Protein AF-A0A821VKI2-F1 (afdb_monomer)

pLDDT: mean 82.56, std 11.03, range [49.25, 93.75]

Nearest PDB structures (foldseek):
  6lr6-assembly2_B  TM=9.361E-01  e=5.416E-05  Homo sapiens
  6lr6-assembly1_A  TM=9.073E-01  e=8.626E-05  Homo sapiens
  6lpf-assembly1_A  TM=9.101E-01  e=1.223E-04  Homo sapiens

Foldseek 3Di:
DVVVVVVVVVLVVVLVVQVPPDDPPDPDPRPDRDPDDDDDDDQWDDQLLLVLLVVQLVQCVVVVNDGDDLVVSLVVPPPDPSQDPVCNVVSSVSNVVLVVQCVVVVDSCSSDRGDPDD

Secondary structure (DSSP, 8-state):
-HHHHHHHHHHHHHHHHHHHTS-TT----PPPPP--------SS--HHHHHHHHHHHHHHHHTTT-PPPHHHHHHHHTT-TTS-GGGHHHHHHHHHHHHHHHHHH-SGGGG-SS-S--

Sequence (118 aa):
MNTAHDFRLRLKTYTTQQTSGKAKGTKSQPPLSPTHATIYVARSYPSWQTFVVSELKKLYLANNHSLPDSKQLSIHFKDRPEIEKKYQKKLMPFVIYSKDILEKSRNVTALDQHLSFD

Structure (mmCIF, N/CA/C/O backbone):
data_AF-A0A821VKI2-F1
#
_entry.id   AF-A0A821VKI2-F1
#
loop_
_atom_site.group_PDB
_atom_site.id
_atom_site.type_symbol
_atom_site.label_atom_id
_atom_site.label_alt_id
_atom_site.label_comp_id
_atom_site.label_asym_id
_atom_site.label_entity_id
_atom_site.label_seq_id
_atom_site.pdbx_PDB_ins_code
_atom_site.Cartn_x
_atom_site.Cartn_y
_atom_site.Cartn_z
_atom_site.occupancy
_atom_site.B_iso_or_equiv
_atom_site.auth_seq_id
_atom_site.auth_comp_id
_atom_site.auth_asym_id
_atom_site.auth_atom_id
_atom_site.pdbx_PDB_model_num
ATOM 1 N N . MET A 1 1 ? 2.302 -7.533 12.894 1.00 56.50 1 MET A N 1
ATOM 2 C CA . MET A 1 1 ? 1.097 -7.209 13.700 1.00 56.50 1 MET A CA 1
ATOM 3 C C . MET A 1 1 ? 0.704 -5.723 13.576 1.00 56.50 1 MET A C 1
ATOM 5 O O . MET A 1 1 ? 0.420 -5.073 14.575 1.00 56.50 1 MET A O 1
ATOM 9 N N . ASN A 1 2 ? 0.640 -5.159 12.364 1.00 80.19 2 ASN A N 1
ATOM 10 C CA . ASN A 1 2 ? 0.449 -3.705 12.203 1.00 80.19 2 ASN A CA 1
ATOM 11 C C . ASN A 1 2 ? -1.039 -3.304 12.183 1.00 80.19 2 ASN A C 1
ATOM 13 O O . ASN A 1 2 ? -1.419 -2.310 12.791 1.00 80.19 2 ASN A O 1
ATOM 17 N N . THR A 1 3 ? -1.913 -4.140 11.614 1.00 88.19 3 THR A N 1
ATOM 18 C CA . THR A 1 3 ? -3.355 -3.855 11.482 1.00 88.19 3 THR A CA 1
ATOM 19 C C . THR A 1 3 ? -4.078 -3.710 12.825 1.00 88.19 3 THR A C 1
ATOM 21 O O . THR A 1 3 ? -4.903 -2.814 12.993 1.00 88.19 3 THR A O 1
ATOM 24 N N . ALA A 1 4 ? -3.752 -4.548 13.818 1.00 92.06 4 ALA A N 1
ATOM 25 C CA . ALA A 1 4 ? -4.340 -4.450 15.157 1.00 92.06 4 ALA A CA 1
ATOM 26 C C . ALA A 1 4 ? -3.922 -3.157 15.881 1.00 92.06 4 ALA A C 1
ATOM 28 O O . ALA A 1 4 ? -4.718 -2.567 16.614 1.00 92.06 4 ALA A O 1
ATOM 29 N N . HIS A 1 5 ? -2.683 -2.704 15.666 1.00 93.69 5 HIS A N 1
ATOM 30 C CA . HIS A 1 5 ? -2.196 -1.436 16.200 1.00 93.69 5 HIS A CA 1
ATOM 31 C C . HIS A 1 5 ? -2.922 -0.248 15.551 1.00 93.69 5 HIS A C 1
ATOM 33 O O . HIS A 1 5 ? -3.469 0.590 16.268 1.00 93.69 5 HIS A O 1
ATOM 39 N N . ASP A 1 6 ? -3.030 -0.233 14.219 1.00 92.06 6 ASP A N 1
ATOM 40 C CA . ASP A 1 6 ? -3.752 0.808 13.475 1.00 92.06 6 ASP A CA 1
ATOM 41 C C . ASP A 1 6 ? -5.228 0.889 13.874 1.00 92.06 6 ASP A C 1
ATOM 43 O O . ASP A 1 6 ? -5.775 1.982 14.037 1.00 92.06 6 ASP A O 1
ATOM 47 N N . PHE A 1 7 ? -5.880 -0.259 14.079 1.00 93.44 7 PHE A N 1
ATOM 48 C CA . PHE A 1 7 ? -7.262 -0.306 14.549 1.00 93.44 7 PHE A CA 1
ATOM 49 C C . PHE A 1 7 ? -7.412 0.337 15.935 1.00 93.44 7 PHE A C 1
ATOM 51 O O . PHE A 1 7 ? -8.281 1.188 16.132 1.00 93.44 7 PHE A O 1
ATOM 58 N N . ARG A 1 8 ? -6.523 0.003 16.882 1.00 92.62 8 ARG A N 1
ATOM 59 C CA . ARG A 1 8 ? -6.507 0.616 18.223 1.00 92.62 8 ARG A CA 1
ATOM 60 C C . ARG A 1 8 ? -6.262 2.123 18.162 1.00 92.62 8 ARG A C 1
ATOM 62 O O . ARG A 1 8 ? -6.906 2.869 18.899 1.00 92.62 8 ARG A O 1
ATOM 69 N N . LEU A 1 9 ? -5.371 2.578 17.281 1.00 93.38 9 LEU A N 1
ATOM 70 C CA . LEU A 1 9 ? -5.091 4.001 17.101 1.00 93.38 9 LEU A CA 1
ATOM 71 C C . LEU A 1 9 ? -6.323 4.751 16.573 1.00 93.38 9 LEU A C 1
ATOM 73 O O . LEU A 1 9 ? -6.693 5.782 17.130 1.00 93.38 9 LEU A O 1
ATOM 77 N N . ARG A 1 10 ? -7.010 4.197 15.565 1.00 91.56 10 ARG A N 1
ATOM 78 C CA . ARG A 1 10 ? -8.253 4.769 15.018 1.00 91.56 10 ARG A CA 1
ATOM 79 C C . ARG A 1 10 ? -9.373 4.818 16.053 1.00 91.56 10 ARG A C 1
ATOM 81 O O . ARG A 1 10 ? -10.057 5.835 16.146 1.00 91.56 10 ARG A O 1
ATOM 88 N N . LEU A 1 11 ? -9.526 3.763 16.857 1.00 90.75 11 LEU A N 1
ATOM 89 C CA . LEU A 1 11 ? -10.491 3.731 17.957 1.00 90.75 11 LEU A CA 1
ATOM 90 C C . LEU A 1 11 ? -10.198 4.834 18.983 1.00 90.75 11 LEU A C 1
ATOM 92 O O . LEU A 1 11 ? -11.106 5.558 19.381 1.00 90.75 11 LEU A O 1
ATOM 96 N N . LYS A 1 12 ? -8.927 5.016 19.362 1.00 90.00 12 LYS A N 1
ATOM 97 C CA . LYS A 1 12 ? -8.512 6.093 20.271 1.00 90.00 12 LYS A CA 1
ATOM 98 C C . LYS A 1 12 ? -8.871 7.471 19.708 1.00 90.00 12 LYS A C 1
ATOM 100 O O . LYS A 1 12 ? -9.479 8.265 20.419 1.00 90.00 12 LYS A O 1
ATOM 105 N N . THR A 1 13 ? -8.540 7.743 18.442 1.00 89.38 13 THR A N 1
ATOM 106 C CA . THR A 1 13 ? -8.873 9.015 17.779 1.00 89.38 13 THR A CA 1
ATOM 107 C C . THR A 1 13 ? -10.379 9.267 17.753 1.00 89.38 13 THR A C 1
ATOM 109 O O . THR A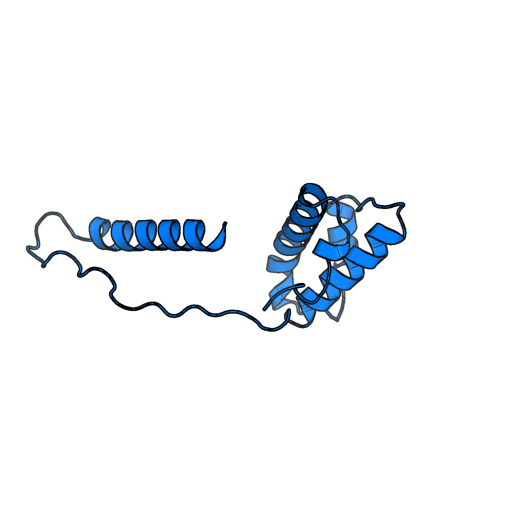 1 13 ? -10.809 10.370 18.089 1.00 89.38 13 THR A O 1
ATOM 112 N N . TYR A 1 14 ? -11.177 8.251 17.413 1.00 86.50 14 TYR A N 1
ATOM 113 C CA . TYR A 1 14 ? -12.637 8.339 17.415 1.00 86.50 14 TYR A CA 1
ATOM 114 C C . TYR A 1 14 ? -13.182 8.713 18.801 1.00 86.50 14 TYR A C 1
ATOM 116 O O . TYR A 1 14 ? -13.931 9.682 18.930 1.00 86.50 14 TYR A O 1
ATOM 124 N N . THR A 1 15 ? -12.749 8.012 19.855 1.00 85.00 15 THR A N 1
ATOM 125 C CA . THR A 1 15 ? -13.178 8.295 21.233 1.00 85.00 15 THR A CA 1
ATOM 126 C C . THR A 1 15 ? -12.784 9.706 21.671 1.00 85.00 15 THR A C 1
ATOM 128 O O . THR A 1 15 ? -13.602 10.420 22.247 1.00 85.00 15 THR A O 1
ATOM 131 N N . THR A 1 16 ? -11.563 10.159 21.359 1.00 84.31 16 THR A N 1
ATOM 132 C CA . THR A 1 16 ? -11.123 11.525 21.686 1.00 84.31 16 THR A CA 1
ATOM 133 C C . THR A 1 16 ? -11.993 12.582 20.998 1.00 84.31 16 THR A C 1
ATOM 135 O O . THR A 1 16 ? -12.445 13.512 21.666 1.00 84.31 16 THR A O 1
ATOM 138 N N . GLN A 1 17 ? -12.301 12.420 19.707 1.00 81.06 17 GLN A N 1
ATOM 139 C CA . GLN A 1 17 ? -13.168 13.345 18.964 1.00 81.06 17 GLN A CA 1
ATOM 140 C C . GLN A 1 17 ? -14.590 13.416 19.539 1.00 81.06 17 GLN A C 1
ATOM 142 O O . GLN A 1 17 ? -15.174 14.495 19.611 1.00 81.06 17 GLN A O 1
ATOM 147 N N . GLN A 1 18 ? -15.135 12.292 20.011 1.00 72.38 18 GLN A N 1
ATOM 148 C CA . GLN A 1 18 ? -16.453 12.268 20.657 1.00 72.38 18 GLN A CA 1
ATOM 149 C C . GLN A 1 18 ? -16.479 13.021 21.998 1.00 72.38 18 GLN A C 1
ATOM 151 O O . GLN A 1 18 ? -17.527 13.511 22.420 1.00 72.38 18 GLN A O 1
ATOM 156 N N . THR A 1 19 ? -15.330 13.128 22.669 1.00 67.44 19 THR A N 1
ATOM 157 C CA . THR A 1 19 ? -15.200 13.834 23.953 1.00 67.44 19 THR A CA 1
ATOM 158 C C . THR A 1 19 ? -14.838 15.318 23.825 1.00 67.44 19 THR A C 1
ATOM 160 O O . THR A 1 19 ? -15.175 16.085 24.723 1.00 67.44 19 THR A O 1
ATOM 163 N N . SER A 1 20 ? -14.202 15.753 22.729 1.00 62.34 20 SER A N 1
ATOM 164 C CA . SER A 1 20 ? -13.678 17.124 22.582 1.00 62.34 20 SER A CA 1
ATOM 165 C C . SER A 1 20 ? -14.668 18.145 22.003 1.00 62.34 20 SER A C 1
ATOM 167 O O . SER A 1 20 ? -14.428 19.344 22.113 1.00 62.34 20 SER A O 1
ATOM 169 N N . GLY A 1 21 ? -15.787 17.701 21.415 1.00 55.50 21 GLY A N 1
ATOM 170 C CA . GLY A 1 21 ? -16.817 18.572 20.824 1.00 55.50 21 GLY A CA 1
ATOM 171 C C . GLY A 1 21 ? -17.946 19.009 21.768 1.00 55.50 21 GLY A C 1
ATOM 172 O O . GLY A 1 21 ? -18.830 19.757 21.354 1.00 55.50 21 GLY A O 1
ATOM 173 N N . LYS A 1 22 ? -17.965 18.554 23.029 1.00 55.47 22 LYS A N 1
ATOM 174 C CA . LYS A 1 22 ? -19.010 18.937 23.991 1.00 55.47 22 LYS A CA 1
ATOM 175 C C . LYS A 1 22 ? -18.628 20.236 24.696 1.00 55.47 22 LYS A C 1
ATOM 177 O O . LYS A 1 22 ? -17.707 20.263 25.510 1.00 55.47 22 LYS A O 1
ATOM 182 N N . ALA A 1 23 ? -19.360 21.307 24.390 1.00 51.66 23 ALA A N 1
ATOM 183 C CA . ALA A 1 23 ? -19.277 22.569 25.113 1.00 51.66 23 ALA A CA 1
ATOM 184 C C . ALA A 1 23 ? -19.399 22.326 26.627 1.00 51.66 23 ALA A C 1
ATOM 186 O O . ALA A 1 23 ? -20.226 21.537 27.093 1.00 51.66 23 ALA A O 1
ATOM 187 N N . LYS A 1 24 ? -18.546 23.017 27.383 1.00 49.25 24 LYS A N 1
ATOM 188 C CA . LYS A 1 24 ? -18.424 22.976 28.843 1.00 49.25 24 LYS A CA 1
ATOM 189 C C . LYS A 1 24 ? -19.740 23.458 29.484 1.00 49.25 24 LYS A C 1
ATOM 191 O O . LYS A 1 24 ? -19.856 24.623 29.836 1.00 49.25 24 LYS A O 1
ATOM 196 N N . GLY A 1 25 ? -20.761 22.602 29.573 1.00 50.91 25 GLY A N 1
ATOM 197 C CA . GLY A 1 25 ? -22.046 22.980 30.179 1.00 50.91 25 GLY A CA 1
ATOM 198 C C . GLY A 1 25 ? -23.245 22.066 29.918 1.00 50.91 25 GLY A C 1
ATOM 199 O O . GLY A 1 25 ? -24.174 22.063 30.721 1.00 50.91 25 GLY A O 1
ATOM 200 N N . THR A 1 26 ? -23.258 21.247 28.864 1.00 51.38 26 THR A N 1
ATOM 201 C CA . THR A 1 26 ? -24.395 20.344 28.608 1.00 51.38 26 THR A CA 1
ATOM 202 C C . THR A 1 26 ? -24.121 18.966 29.206 1.00 51.38 26 THR A C 1
ATOM 204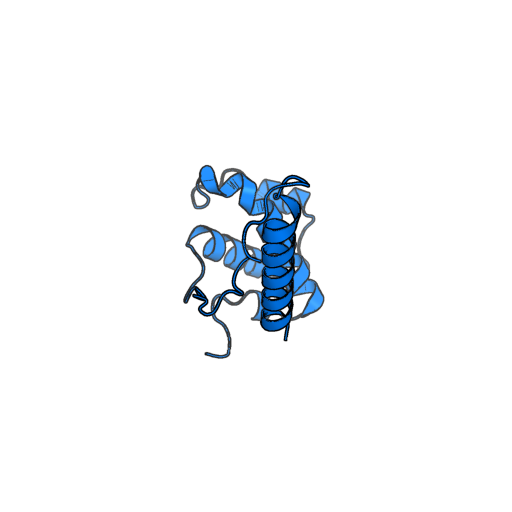 O O . THR A 1 26 ? -23.257 18.236 28.717 1.00 51.38 26 THR A O 1
ATOM 207 N N . LYS A 1 27 ? -24.875 18.590 30.253 1.00 49.25 27 LYS A N 1
ATOM 208 C CA . LYS A 1 27 ? -24.933 17.234 30.841 1.00 49.25 27 LYS A CA 1
ATOM 209 C C . LYS A 1 27 ? -25.487 16.225 29.820 1.00 49.25 27 LYS A C 1
ATOM 211 O O . LYS A 1 27 ? -26.586 15.709 29.967 1.00 49.25 27 LYS A O 1
ATOM 216 N N . SER A 1 28 ? -24.754 15.974 28.746 1.00 53.72 28 SER A N 1
ATOM 217 C CA . SER A 1 28 ? -25.069 14.925 27.782 1.00 53.72 28 SER A CA 1
ATOM 218 C C . SER A 1 28 ? -24.265 13.688 28.162 1.00 53.72 28 SER A C 1
ATOM 220 O O . SER A 1 28 ? -23.041 13.772 28.295 1.00 53.72 28 SER A O 1
ATOM 222 N N . GLN A 1 29 ? -24.964 12.566 28.352 1.00 57.38 29 GLN A N 1
ATOM 223 C CA . GLN A 1 29 ? -24.422 11.243 28.686 1.00 57.38 29 GLN A CA 1
ATOM 224 C C . GLN A 1 29 ? -23.073 10.965 27.993 1.00 57.38 29 GLN A C 1
ATOM 226 O O . GLN A 1 29 ? -22.910 11.355 26.827 1.00 57.38 29 GLN A O 1
ATOM 231 N N . PRO A 1 30 ? -22.095 10.340 28.681 1.00 58.94 30 PRO A N 1
ATOM 232 C CA . PRO A 1 30 ? -20.822 9.987 28.061 1.00 58.94 30 PRO A CA 1
ATOM 233 C C . PRO A 1 30 ? -21.092 9.205 26.765 1.00 58.94 30 PRO A C 1
ATOM 235 O O . PRO A 1 30 ? -22.012 8.385 26.743 1.00 58.94 30 PRO A O 1
ATOM 238 N N . PRO A 1 31 ? -20.368 9.495 25.668 1.00 63.94 31 PRO A N 1
ATOM 239 C CA . PRO A 1 31 ? -20.586 8.783 24.416 1.00 63.94 31 PRO A CA 1
ATOM 240 C C . PRO A 1 31 ? -20.419 7.279 24.654 1.00 63.94 31 PRO A C 1
ATOM 242 O O . PRO A 1 31 ? -19.431 6.865 25.263 1.00 63.94 31 PRO A O 1
ATOM 245 N N . LEU A 1 32 ? -21.395 6.471 24.224 1.00 69.62 32 LEU A N 1
ATOM 246 C CA . LEU A 1 32 ? -21.296 5.021 24.366 1.00 69.62 32 LEU A CA 1
ATOM 247 C C . LEU A 1 32 ? -20.118 4.509 23.535 1.00 69.62 32 LEU A C 1
ATOM 249 O O . LEU A 1 32 ? -19.943 4.892 22.376 1.00 69.62 32 LEU A O 1
ATOM 253 N N . SER A 1 33 ? -19.325 3.619 24.130 1.00 78.56 33 SER A N 1
ATOM 254 C CA . SER A 1 33 ? -18.245 2.939 23.421 1.00 78.56 33 SER A CA 1
ATOM 255 C C . SER A 1 33 ? -18.802 2.185 22.207 1.00 78.56 33 SER A C 1
ATOM 257 O O . SER A 1 33 ? -19.850 1.542 22.320 1.00 78.56 33 SER A O 1
ATOM 259 N N . PRO A 1 34 ? -18.120 2.222 21.050 1.00 85.12 34 PRO A N 1
ATOM 260 C CA . PRO A 1 34 ? -18.550 1.465 19.884 1.00 85.12 34 PRO A CA 1
ATOM 261 C C . PRO A 1 34 ? -18.513 -0.039 20.186 1.00 85.12 34 PRO A C 1
ATOM 263 O O . PRO A 1 34 ? -17.519 -0.554 20.696 1.00 85.12 34 PRO A O 1
ATOM 266 N N . THR A 1 35 ? -19.604 -0.736 19.868 1.00 89.31 35 THR A N 1
ATOM 267 C CA . THR A 1 35 ? -19.777 -2.177 20.133 1.00 89.31 35 THR A CA 1
ATOM 268 C C . THR A 1 35 ? -19.523 -3.050 18.908 1.00 89.31 35 THR A C 1
ATOM 270 O O . THR A 1 35 ? -19.194 -4.222 19.049 1.00 89.31 35 THR A O 1
ATOM 273 N N . HIS A 1 36 ? -19.651 -2.483 17.708 1.00 91.69 36 HIS A N 1
ATOM 274 C CA . HIS A 1 36 ? -19.503 -3.186 16.438 1.00 91.69 36 HIS A CA 1
ATOM 275 C C . HIS A 1 36 ? -18.532 -2.427 15.532 1.00 91.69 36 HIS A C 1
ATOM 277 O O . HIS A 1 36 ? -18.456 -1.197 15.574 1.00 91.69 36 HIS A O 1
ATOM 283 N N . ALA A 1 37 ? -17.802 -3.162 14.696 1.00 90.56 37 ALA A N 1
ATOM 284 C CA . ALA A 1 37 ? -16.917 -2.610 13.680 1.00 90.56 37 ALA A CA 1
ATOM 285 C C . ALA A 1 37 ? -16.992 -3.460 12.409 1.00 90.56 37 ALA A C 1
ATOM 287 O O . ALA A 1 37 ? -17.059 -4.685 12.480 1.00 90.56 37 ALA A O 1
ATOM 288 N N . THR A 1 38 ? -16.930 -2.798 11.256 1.00 93.75 38 THR A N 1
ATOM 289 C CA . THR A 1 38 ? -16.877 -3.451 9.944 1.00 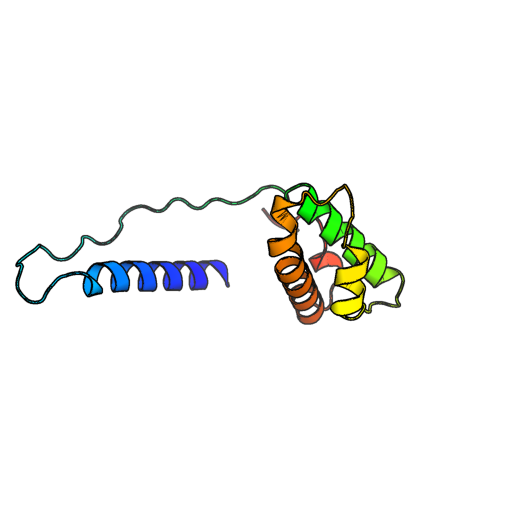93.75 38 THR A CA 1
ATOM 290 C C . THR A 1 38 ? -15.499 -3.229 9.340 1.00 93.75 38 THR A C 1
ATOM 292 O O . THR A 1 38 ? -15.061 -2.087 9.187 1.00 93.75 38 THR A O 1
A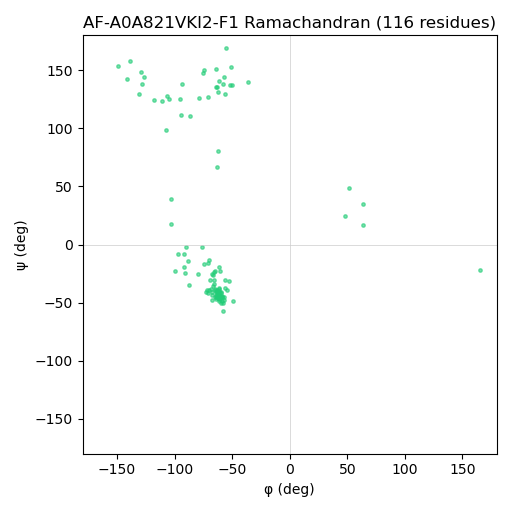TOM 295 N N . ILE A 1 39 ? -14.807 -4.316 9.003 1.00 93.31 39 ILE A N 1
ATOM 296 C CA . ILE A 1 39 ? -13.487 -4.283 8.371 1.00 93.31 39 ILE A CA 1
ATOM 297 C C . ILE A 1 39 ? -13.659 -4.673 6.906 1.00 93.31 39 ILE A C 1
ATOM 299 O O . ILE A 1 39 ? -14.241 -5.709 6.602 1.00 93.31 39 ILE A O 1
ATOM 303 N N . TYR A 1 40 ? -13.134 -3.845 6.005 1.00 93.44 40 TYR A N 1
ATOM 304 C CA . TYR A 1 40 ? -13.119 -4.129 4.574 1.00 93.44 40 TYR A CA 1
ATOM 305 C C . TYR A 1 40 ? -11.713 -4.539 4.151 1.00 93.44 40 TYR A C 1
ATOM 307 O O . TYR A 1 40 ? -10.757 -3.793 4.373 1.00 93.44 40 TYR A O 1
ATOM 315 N N . VAL A 1 41 ? -11.605 -5.704 3.517 1.00 91.06 41 VAL A N 1
ATOM 316 C CA . VAL A 1 41 ? -10.359 -6.218 2.943 1.00 91.06 41 VAL A CA 1
ATOM 317 C C . VAL A 1 41 ? -10.560 -6.366 1.442 1.00 91.06 41 VAL A C 1
ATOM 319 O O . VAL A 1 41 ? -11.512 -7.001 0.990 1.00 91.06 41 VAL A O 1
ATOM 322 N N . ALA A 1 42 ? -9.689 -5.739 0.656 1.00 90.38 42 ALA A N 1
ATOM 323 C CA . ALA A 1 42 ? -9.720 -5.885 -0.790 1.00 90.38 42 ALA A CA 1
ATOM 324 C C . ALA A 1 42 ? -9.060 -7.212 -1.180 1.00 90.38 42 ALA A C 1
ATOM 326 O O . ALA A 1 42 ? -7.913 -7.453 -0.818 1.00 90.38 42 ALA A O 1
ATOM 327 N N . ARG A 1 43 ? -9.763 -8.046 -1.956 1.00 87.00 43 ARG A N 1
ATOM 328 C CA . ARG A 1 43 ? -9.203 -9.292 -2.510 1.00 87.00 43 ARG A CA 1
ATOM 329 C C . ARG A 1 43 ? -8.084 -9.026 -3.521 1.00 87.00 43 ARG A C 1
ATOM 331 O O . ARG A 1 43 ? -7.196 -9.852 -3.707 1.00 87.00 43 ARG A O 1
ATOM 338 N N . SER A 1 44 ? -8.154 -7.901 -4.225 1.00 87.69 44 SER A N 1
ATOM 339 C CA . SER A 1 44 ? -7.198 -7.547 -5.271 1.00 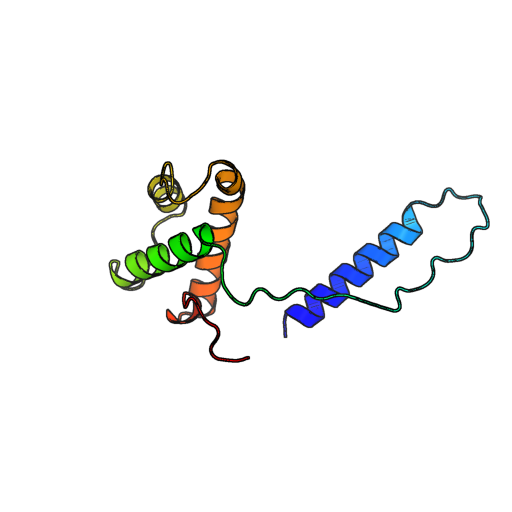87.69 44 SER A CA 1
ATOM 340 C C . SER A 1 44 ? -7.031 -6.040 -5.350 1.00 87.69 44 SER A C 1
ATOM 342 O O . SER A 1 44 ? -7.940 -5.277 -5.006 1.00 87.69 44 SER A O 1
ATOM 344 N N . TYR A 1 45 ? -5.865 -5.614 -5.827 1.00 88.94 45 TYR A N 1
ATOM 345 C CA . TYR A 1 45 ? -5.602 -4.212 -6.093 1.00 88.94 45 TYR A CA 1
ATOM 346 C C . TYR A 1 45 ? -6.562 -3.668 -7.168 1.00 88.94 45 TYR A C 1
ATOM 348 O O . TYR A 1 45 ? -6.823 -4.337 -8.170 1.00 88.94 45 TYR A O 1
ATOM 356 N N . PRO A 1 46 ? -7.063 -2.428 -7.020 1.00 90.94 46 PRO A N 1
ATOM 357 C CA . PRO A 1 46 ? -7.680 -1.691 -8.116 1.00 90.94 46 PRO A CA 1
ATOM 358 C C . PRO A 1 46 ? -6.775 -1.672 -9.356 1.00 90.94 46 PRO A C 1
ATOM 360 O O . PRO A 1 46 ? -5.547 -1.707 -9.238 1.00 90.94 46 PRO A O 1
ATOM 363 N N . SER A 1 47 ? -7.368 -1.553 -10.544 1.00 89.94 47 SER A N 1
ATOM 364 C CA . SER A 1 47 ? -6.659 -1.604 -11.834 1.00 89.94 47 SER A CA 1
ATOM 365 C C . SER A 1 47 ? -5.422 -0.696 -11.893 1.00 89.94 47 SER A C 1
ATOM 367 O O . SER A 1 47 ? -4.332 -1.155 -12.230 1.00 89.94 47 SER A O 1
ATOM 369 N N . TRP A 1 48 ? -5.553 0.567 -11.478 1.00 90.44 48 TRP A N 1
ATOM 370 C CA . TRP A 1 48 ? -4.444 1.528 -11.491 1.00 90.44 48 TRP A CA 1
ATOM 371 C C . TRP A 1 48 ? -3.309 1.165 -10.515 1.00 90.44 48 TRP A C 1
ATOM 373 O O . TRP A 1 48 ? -2.145 1.412 -10.816 1.00 90.44 48 TRP A O 1
ATOM 383 N N . GLN A 1 49 ? -3.617 0.561 -9.359 1.00 91.44 49 GLN A N 1
ATOM 384 C CA . GLN A 1 49 ? -2.599 0.106 -8.397 1.00 91.44 49 GLN A CA 1
ATOM 385 C C . GLN A 1 49 ? -1.879 -1.133 -8.920 1.00 91.44 49 GLN A C 1
ATOM 387 O O . GLN A 1 49 ? -0.656 -1.205 -8.841 1.00 91.44 49 GLN A O 1
ATOM 392 N N . THR A 1 50 ? -2.626 -2.060 -9.521 1.00 90.69 50 THR A N 1
ATOM 393 C CA . THR A 1 50 ? -2.079 -3.256 -10.174 1.00 90.69 50 THR A CA 1
ATOM 394 C C . THR A 1 50 ? -1.067 -2.879 -11.254 1.00 90.69 50 THR A C 1
ATOM 396 O O . THR A 1 50 ? 0.029 -3.439 -11.295 1.00 90.69 50 THR A O 1
ATOM 399 N N . PHE A 1 51 ? -1.405 -1.888 -12.088 1.00 90.88 51 PHE A N 1
ATOM 400 C CA . PHE A 1 51 ? -0.502 -1.350 -13.104 1.00 90.88 51 PHE A CA 1
ATOM 401 C C . PHE A 1 51 ? 0.780 -0.779 -12.483 1.00 90.88 51 PHE A C 1
ATOM 403 O O . PHE A 1 51 ? 1.877 -1.167 -12.876 1.00 90.88 51 PHE A O 1
ATOM 410 N N . VAL A 1 52 ? 0.653 0.084 -11.470 1.00 91.19 52 VAL A N 1
ATOM 411 C CA . VAL A 1 52 ? 1.807 0.710 -10.803 1.00 91.19 52 VAL A CA 1
ATOM 412 C C . VAL A 1 52 ? 2.732 -0.330 -10.170 1.00 91.19 52 VAL A C 1
ATOM 414 O O . VAL A 1 52 ? 3.941 -0.264 -10.373 1.00 91.19 52 VAL A O 1
ATOM 417 N N . VAL A 1 53 ? 2.188 -1.304 -9.436 1.00 91.00 53 VAL A N 1
ATOM 418 C CA . VAL A 1 53 ? 2.978 -2.362 -8.784 1.00 91.00 53 VAL A CA 1
ATOM 419 C C . VAL A 1 53 ? 3.693 -3.232 -9.822 1.00 91.00 53 VAL A C 1
ATOM 421 O O . VAL A 1 53 ? 4.885 -3.506 -9.675 1.00 91.00 53 VAL A O 1
ATOM 424 N N . SER A 1 54 ? 3.003 -3.610 -10.905 1.00 90.31 54 SER A N 1
ATOM 425 C CA . SER A 1 54 ? 3.607 -4.365 -12.012 1.00 90.31 54 SER A CA 1
ATOM 426 C C . SER A 1 54 ? 4.774 -3.604 -12.640 1.00 90.31 54 SER A C 1
ATOM 428 O O . SER A 1 54 ? 5.841 -4.172 -12.871 1.00 90.31 54 SER A O 1
ATOM 430 N N . GLU A 1 55 ? 4.599 -2.307 -12.871 1.00 90.75 55 GLU A N 1
ATOM 431 C CA . GLU A 1 55 ? 5.611 -1.480 -13.512 1.00 90.75 55 GLU A CA 1
ATOM 432 C C . GLU A 1 55 ? 6.811 -1.211 -12.598 1.00 90.75 55 GLU A C 1
ATOM 434 O O . GLU A 1 55 ? 7.956 -1.292 -13.040 1.00 90.75 55 GLU A O 1
ATOM 439 N N . LEU A 1 56 ? 6.578 -0.993 -11.299 1.00 89.88 56 LEU A N 1
ATOM 440 C CA . LEU A 1 56 ? 7.650 -0.912 -10.305 1.00 89.88 56 LEU A CA 1
ATOM 441 C C . LEU A 1 56 ? 8.459 -2.210 -10.246 1.00 89.88 56 LEU A C 1
ATOM 443 O O . LEU A 1 56 ? 9.687 -2.156 -10.202 1.00 89.88 56 LEU A O 1
ATOM 447 N N . LYS A 1 57 ? 7.797 -3.372 -10.307 1.00 89.81 57 LYS A N 1
ATOM 448 C CA . LYS A 1 57 ? 8.474 -4.675 -10.328 1.00 89.81 57 LYS A CA 1
ATOM 449 C C . LYS A 1 57 ? 9.370 -4.819 -11.561 1.00 89.81 57 LYS A C 1
ATOM 451 O O . LYS A 1 57 ? 10.517 -5.238 -11.425 1.00 89.81 57 LYS A O 1
ATOM 456 N N . LYS A 1 58 ? 8.894 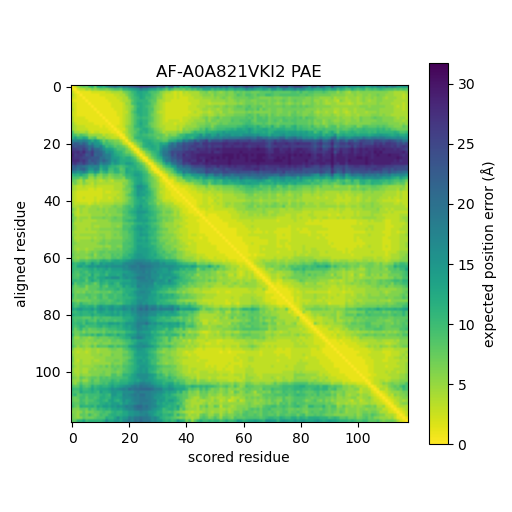-4.418 -12.746 1.00 89.69 58 LYS A N 1
ATOM 457 C CA . LYS A 1 58 ? 9.710 -4.415 -13.975 1.00 89.69 58 LYS A CA 1
ATOM 458 C C . LYS A 1 58 ? 10.921 -3.492 -13.852 1.00 89.69 58 LYS A C 1
ATOM 460 O O . LYS A 1 58 ? 12.034 -3.922 -14.139 1.00 89.69 58 LYS A O 1
ATOM 465 N N . LEU A 1 59 ? 10.720 -2.253 -13.394 1.00 88.62 59 LEU A N 1
ATOM 466 C CA . LEU A 1 59 ? 11.800 -1.276 -13.221 1.00 88.62 59 LEU A CA 1
ATOM 467 C C . LEU A 1 59 ? 12.849 -1.748 -12.210 1.00 88.62 59 LEU A C 1
ATOM 469 O O . LEU A 1 59 ? 14.038 -1.528 -12.423 1.00 88.62 59 LEU A O 1
ATOM 473 N N . TYR A 1 60 ? 12.418 -2.407 -11.137 1.00 88.50 60 TYR A N 1
ATOM 474 C CA . TYR A 1 60 ? 13.312 -2.962 -10.127 1.00 88.50 60 TYR A CA 1
ATOM 475 C C . TYR A 1 60 ? 14.195 -4.081 -10.686 1.00 88.50 60 TYR A C 1
ATOM 477 O O . TYR A 1 60 ? 15.400 -4.094 -10.450 1.00 88.50 60 TYR A O 1
ATOM 485 N N . LEU A 1 61 ? 13.609 -5.002 -11.458 1.00 86.75 61 LEU A N 1
ATOM 486 C CA . LEU A 1 61 ? 14.347 -6.100 -12.088 1.00 86.75 61 LEU A CA 1
ATOM 487 C C . LEU A 1 61 ? 15.291 -5.601 -13.191 1.00 86.75 61 LEU A C 1
ATOM 489 O O . LEU A 1 61 ? 16.410 -6.089 -13.298 1.00 86.75 61 LEU A O 1
ATOM 493 N N . ALA A 1 62 ? 14.867 -4.607 -13.976 1.00 87.69 62 ALA A N 1
ATOM 494 C CA . ALA A 1 62 ? 15.670 -4.044 -15.060 1.00 87.69 62 ALA A CA 1
ATOM 495 C C . ALA A 1 62 ? 16.890 -3.242 -14.565 1.00 87.69 62 ALA A C 1
ATOM 497 O O . ALA A 1 62 ? 17.912 -3.207 -15.241 1.00 87.69 62 ALA A O 1
ATOM 498 N N . ASN A 1 63 ? 16.801 -2.612 -13.389 1.00 84.94 63 ASN A N 1
ATOM 499 C CA . ASN A 1 63 ? 17.845 -1.736 -12.844 1.00 84.94 63 ASN A CA 1
ATOM 500 C C . ASN A 1 63 ? 18.674 -2.405 -11.731 1.00 84.94 63 ASN A C 1
ATOM 502 O O . ASN A 1 63 ? 19.006 -1.757 -10.739 1.00 84.94 63 ASN A O 1
ATOM 506 N N . ASN A 1 64 ? 18.999 -3.697 -11.866 1.00 81.81 64 ASN A N 1
ATOM 507 C CA . ASN A 1 64 ? 19.813 -4.449 -10.896 1.00 81.81 64 ASN A CA 1
ATOM 508 C C . ASN A 1 64 ? 19.305 -4.335 -9.446 1.00 81.81 64 ASN A C 1
ATOM 510 O O . ASN A 1 64 ? 20.079 -4.059 -8.530 1.00 81.81 64 ASN A O 1
ATOM 514 N N . HIS A 1 65 ? 18.002 -4.535 -9.229 1.00 81.00 65 HIS A N 1
ATOM 515 C CA . HIS A 1 65 ? 17.377 -4.472 -7.903 1.00 81.00 65 HIS A CA 1
ATOM 516 C C . HIS A 1 65 ? 17.443 -3.085 -7.244 1.00 81.00 65 HIS A C 1
ATOM 518 O O . HIS A 1 65 ? 17.536 -2.966 -6.019 1.00 81.00 65 HIS A O 1
ATOM 524 N N . SER A 1 66 ? 17.342 -2.029 -8.053 1.00 81.38 66 SER A N 1
ATOM 525 C CA . SER A 1 66 ? 17.243 -0.647 -7.589 1.00 81.38 66 SER A CA 1
ATOM 526 C C . SER A 1 66 ? 16.055 0.064 -8.232 1.00 81.38 66 SER A C 1
ATOM 528 O O . SER A 1 66 ? 15.782 -0.098 -9.420 1.00 81.38 66 SER A O 1
ATOM 530 N N . LEU A 1 67 ? 15.319 0.854 -7.446 1.00 83.81 67 LEU A N 1
ATOM 531 C CA . LEU A 1 67 ? 14.256 1.707 -7.974 1.00 83.81 67 LEU A CA 1
ATOM 532 C C . LEU A 1 67 ? 14.793 3.117 -8.262 1.00 83.81 67 LEU A C 1
ATOM 534 O O . LEU A 1 67 ? 15.495 3.675 -7.414 1.00 83.81 67 LEU A O 1
ATOM 538 N N . PRO A 1 68 ? 14.400 3.733 -9.395 1.00 84.19 68 PRO A N 1
ATOM 539 C CA . PRO A 1 68 ? 14.739 5.117 -9.713 1.00 84.19 68 PRO A CA 1
ATOM 540 C C . PRO A 1 68 ? 14.313 6.132 -8.640 1.00 84.19 68 PRO A C 1
ATOM 542 O O . PRO A 1 68 ? 13.547 5.838 -7.709 1.00 84.19 68 PRO A O 1
ATOM 545 N N . ASP A 1 69 ? 14.795 7.367 -8.791 1.00 86.06 69 ASP A N 1
ATOM 546 C CA . ASP A 1 69 ? 14.396 8.466 -7.915 1.00 86.06 69 ASP A CA 1
ATOM 547 C C . ASP A 1 69 ? 12.896 8.782 -8.052 1.00 86.06 69 ASP A C 1
ATOM 549 O O . ASP A 1 69 ? 12.289 8.625 -9.118 1.00 86.06 69 ASP A O 1
ATOM 553 N N . SER A 1 70 ? 12.291 9.287 -6.976 1.00 84.88 70 SER A N 1
ATOM 554 C CA . SER A 1 70 ? 10.872 9.653 -6.934 1.00 84.88 70 SER A CA 1
ATOM 555 C C . SER A 1 70 ? 10.485 10.655 -8.030 1.00 84.88 70 SER A C 1
ATOM 557 O O . SER A 1 70 ? 9.358 10.613 -8.525 1.00 84.88 70 SER A O 1
ATOM 559 N N . LYS A 1 71 ? 11.406 11.531 -8.463 1.00 84.62 71 LYS A N 1
ATOM 560 C CA . LYS A 1 71 ? 11.169 12.445 -9.594 1.00 84.62 71 LYS A CA 1
ATOM 561 C C . LYS A 1 71 ? 11.051 11.700 -10.922 1.00 84.62 71 LYS A C 1
ATOM 563 O O . LYS A 1 71 ? 10.152 12.000 -11.704 1.00 84.62 71 LYS A O 1
ATOM 568 N N . GLN A 1 72 ? 11.922 10.723 -11.166 1.00 86.25 72 GLN A N 1
ATOM 569 C CA . GLN A 1 72 ? 11.900 9.924 -12.394 1.00 86.25 72 GLN A CA 1
ATOM 570 C C . GLN A 1 72 ? 10.644 9.051 -12.451 1.00 86.25 72 GLN A C 1
ATOM 572 O O . GLN A 1 72 ? 9.994 8.987 -13.491 1.00 86.25 72 GLN A O 1
ATOM 577 N N . LEU A 1 73 ? 10.247 8.460 -11.320 1.00 86.75 73 LEU A N 1
ATOM 578 C CA . LEU A 1 73 ? 8.997 7.703 -11.214 1.00 86.75 73 LEU A CA 1
ATOM 579 C C . LEU A 1 73 ? 7.768 8.590 -11.448 1.00 86.75 73 LEU A C 1
ATOM 581 O O . LEU A 1 73 ? 6.852 8.184 -12.158 1.00 86.75 73 LEU A O 1
ATOM 585 N N . SER A 1 74 ? 7.768 9.815 -10.914 1.00 84.06 74 SER A N 1
ATOM 586 C CA . SER A 1 74 ? 6.695 10.785 -11.162 1.00 84.06 74 SER A CA 1
ATOM 587 C C . SER A 1 74 ? 6.524 11.051 -12.653 1.00 84.06 74 SER A C 1
ATOM 589 O O . SER A 1 74 ? 5.413 10.948 -13.155 1.00 84.06 74 SER A O 1
ATOM 591 N N . ILE A 1 75 ? 7.621 11.306 -13.374 1.00 85.69 75 ILE A N 1
ATOM 592 C CA . ILE A 1 75 ? 7.602 11.513 -14.829 1.00 85.69 75 ILE A CA 1
ATOM 593 C C . ILE A 1 75 ? 7.153 10.239 -15.559 1.00 85.69 75 ILE A C 1
ATOM 595 O O . ILE A 1 75 ? 6.354 10.326 -16.482 1.00 85.69 75 ILE A O 1
ATOM 599 N N . HIS A 1 76 ? 7.616 9.064 -15.125 1.00 85.75 76 HIS A N 1
ATOM 600 C CA . HIS A 1 76 ? 7.310 7.781 -15.764 1.00 85.75 76 HIS A CA 1
ATOM 601 C C . HIS A 1 76 ? 5.818 7.414 -15.723 1.00 85.75 76 HIS A C 1
ATOM 603 O O . HIS A 1 76 ? 5.272 6.857 -16.681 1.00 85.75 76 HIS A O 1
ATOM 609 N N . PHE A 1 77 ? 5.162 7.708 -14.599 1.00 85.62 77 PHE A N 1
ATOM 610 C CA . PHE A 1 77 ? 3.732 7.469 -14.413 1.00 85.62 77 PHE A CA 1
ATOM 611 C C . PHE A 1 77 ? 2.862 8.674 -14.790 1.00 85.62 77 PHE A C 1
ATOM 613 O O . PHE A 1 77 ? 1.634 8.557 -14.823 1.00 85.62 77 PHE A O 1
ATOM 620 N N . LYS A 1 78 ? 3.472 9.828 -15.080 1.00 78.12 78 LYS A N 1
ATOM 621 C CA . LYS A 1 78 ? 2.763 11.000 -15.587 1.00 78.12 78 LYS A CA 1
ATOM 622 C C . LYS A 1 78 ? 2.159 10.658 -16.948 1.00 78.12 78 LYS A C 1
ATOM 624 O O . LYS A 1 78 ? 2.807 10.040 -17.784 1.00 78.12 78 LYS A O 1
ATOM 629 N N . ASP A 1 79 ? 0.906 11.045 -17.147 1.00 76.25 79 ASP A N 1
ATOM 630 C CA . ASP A 1 79 ? 0.198 10.936 -18.430 1.00 76.25 79 ASP A CA 1
ATOM 631 C C . ASP A 1 79 ? -0.019 9.501 -18.964 1.00 76.25 79 ASP A C 1
ATOM 633 O O . ASP A 1 79 ? -0.382 9.317 -20.125 1.00 76.25 79 ASP A O 1
ATOM 637 N N . ARG A 1 80 ? 0.114 8.473 -18.110 1.00 83.25 80 ARG A N 1
ATOM 638 C CA . ARG A 1 80 ? -0.254 7.088 -18.451 1.00 83.25 80 ARG A CA 1
ATOM 639 C C . ARG A 1 80 ? -1.782 6.924 -18.534 1.00 83.25 80 ARG A C 1
ATOM 641 O O . ARG A 1 80 ? -2.467 7.271 -17.567 1.00 83.25 80 ARG A O 1
ATOM 648 N N . PRO A 1 81 ? -2.337 6.390 -19.641 1.00 82.62 81 PRO A N 1
ATOM 649 C CA . PRO A 1 81 ? -3.786 6.252 -19.824 1.00 82.62 81 PRO A CA 1
ATOM 650 C C . PRO A 1 81 ? -4.438 5.277 -18.831 1.00 82.62 81 PRO A C 1
ATOM 652 O O . PRO A 1 81 ? -5.624 5.402 -18.537 1.00 82.62 81 PRO A O 1
ATOM 655 N N . GLU A 1 82 ? -3.668 4.345 -18.266 1.00 85.12 82 GLU A N 1
ATOM 656 C CA . GLU A 1 82 ? -4.105 3.381 -17.252 1.00 85.12 82 GLU A CA 1
ATOM 657 C C . GLU A 1 82 ? -4.370 4.038 -15.886 1.00 85.12 82 GLU A C 1
ATOM 659 O O . GLU A 1 82 ? -5.016 3.451 -15.012 1.00 85.12 82 GLU A O 1
ATOM 664 N N . ILE A 1 83 ? -3.876 5.266 -15.687 1.00 83.94 83 ILE A N 1
ATOM 665 C CA . ILE A 1 83 ? -4.031 6.030 -14.453 1.00 83.94 83 ILE A CA 1
ATOM 666 C C . ILE A 1 83 ? -5.026 7.157 -14.702 1.00 83.94 83 ILE A C 1
ATOM 668 O O . ILE A 1 83 ? -4.696 8.238 -15.192 1.00 83.94 83 ILE A O 1
ATOM 672 N N . GLU A 1 84 ? -6.272 6.922 -14.301 1.00 84.50 84 GLU A N 1
ATOM 673 C CA . GLU A 1 84 ? -7.309 7.943 -14.403 1.00 84.50 84 GLU A CA 1
ATOM 674 C C . GLU A 1 84 ? -6.916 9.231 -13.656 1.00 84.50 84 GLU A C 1
ATOM 676 O O . GLU A 1 84 ? -6.363 9.197 -12.550 1.00 84.50 84 GLU A O 1
ATOM 681 N N . LYS A 1 85 ? -7.300 10.392 -14.206 1.00 81.00 85 LYS A N 1
ATOM 682 C CA . LYS A 1 85 ? -6.987 11.720 -13.638 1.00 81.00 85 LYS A CA 1
ATOM 683 C C . LYS A 1 85 ? -7.391 11.863 -12.163 1.00 81.00 85 LYS A C 1
ATOM 685 O O . LYS A 1 85 ? -6.704 12.534 -11.395 1.00 81.00 85 LYS A O 1
ATOM 690 N N . LYS A 1 86 ? -8.457 11.178 -11.731 1.00 86.44 86 LYS A N 1
ATOM 691 C CA . LYS A 1 86 ? -8.927 11.181 -10.333 1.00 86.44 86 LYS A CA 1
ATOM 692 C C . LYS A 1 86 ? -7.943 10.532 -9.347 1.00 86.44 86 LYS A C 1
ATOM 694 O O . LYS A 1 86 ? -7.969 10.856 -8.160 1.00 86.44 86 LYS A O 1
ATOM 699 N N . TYR A 1 87 ? -7.062 9.647 -9.819 1.00 85.62 87 TYR A N 1
ATOM 700 C CA . TYR A 1 87 ? -6.072 8.947 -8.995 1.00 85.62 87 TYR A CA 1
ATOM 701 C C . TYR A 1 87 ? -4.683 9.593 -9.017 1.00 85.62 87 TYR A C 1
ATOM 703 O O . TYR A 1 87 ? -3.855 9.241 -8.182 1.00 85.62 87 TYR A O 1
ATOM 7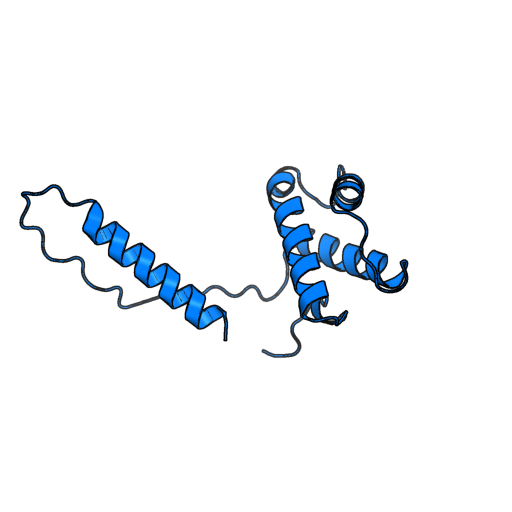11 N N . GLN A 1 88 ? -4.431 10.594 -9.868 1.00 82.50 88 GLN A N 1
ATOM 712 C CA . GLN A 1 88 ? -3.117 11.249 -9.973 1.00 82.50 88 GLN A CA 1
ATOM 713 C C . GLN A 1 88 ? -2.611 11.820 -8.638 1.00 82.50 88 GLN A C 1
ATOM 715 O O . GLN A 1 88 ? -1.436 11.681 -8.312 1.00 82.50 88 GLN A O 1
ATOM 720 N N . LYS A 1 89 ? -3.497 12.383 -7.803 1.00 86.12 89 LYS A N 1
ATOM 721 C CA . LYS A 1 89 ? -3.115 12.871 -6.461 1.00 86.12 89 LYS A CA 1
ATOM 722 C C . LYS A 1 89 ? -2.729 11.746 -5.490 1.00 86.12 89 LYS A C 1
ATOM 724 O O . LYS A 1 89 ? -1.988 11.987 -4.545 1.00 86.12 89 LYS A O 1
ATOM 729 N N . LYS A 1 90 ? -3.242 10.529 -5.703 1.00 88.38 90 LYS A N 1
ATOM 730 C CA . LYS A 1 90 ? -2.973 9.340 -4.872 1.00 88.38 90 LYS A CA 1
ATOM 731 C C . LYS A 1 90 ? -1.789 8.519 -5.378 1.00 88.38 90 LYS A C 1
ATOM 733 O O . LYS A 1 90 ? -1.221 7.749 -4.609 1.00 88.38 90 LYS A O 1
ATOM 738 N N . LEU A 1 91 ? -1.417 8.702 -6.642 1.00 88.31 91 LEU A N 1
ATOM 739 C CA . LEU A 1 91 ? -0.356 7.967 -7.314 1.00 88.31 91 LEU A CA 1
ATOM 740 C C . LEU A 1 91 ? 0.990 8.118 -6.602 1.00 88.31 91 LEU A C 1
ATOM 742 O O . LEU A 1 91 ? 1.570 7.122 -6.187 1.00 88.31 91 LEU A O 1
ATOM 746 N N . MET A 1 92 ? 1.468 9.352 -6.419 1.00 88.88 92 MET A N 1
ATOM 747 C CA . MET A 1 92 ? 2.787 9.583 -5.822 1.00 88.88 92 MET A CA 1
ATOM 748 C C . MET A 1 92 ? 2.899 9.062 -4.382 1.00 88.88 92 MET A C 1
ATOM 750 O O . MET A 1 92 ? 3.860 8.345 -4.106 1.00 88.88 92 MET A O 1
ATOM 754 N N . PRO A 1 93 ? 1.925 9.314 -3.482 1.00 91.12 93 PRO A N 1
ATOM 755 C CA . PRO A 1 93 ? 1.918 8.676 -2.166 1.00 91.12 93 PRO A CA 1
ATOM 756 C C . PRO A 1 93 ? 1.979 7.144 -2.233 1.00 91.12 93 PRO A C 1
ATOM 758 O O . PRO A 1 93 ? 2.692 6.526 -1.448 1.00 91.12 93 PRO A O 1
ATOM 761 N N . PHE A 1 94 ? 1.275 6.526 -3.187 1.00 91.62 94 PHE A N 1
ATOM 762 C CA . PHE A 1 94 ? 1.264 5.072 -3.352 1.00 91.62 94 PHE A CA 1
ATOM 763 C C . PHE A 1 94 ? 2.598 4.517 -3.876 1.00 91.62 94 PHE A C 1
ATOM 765 O O . PHE A 1 94 ? 3.062 3.484 -3.396 1.00 91.62 94 PHE A O 1
ATOM 772 N N . VAL A 1 95 ? 3.249 5.211 -4.813 1.00 90.94 95 VAL A N 1
ATOM 773 C CA . VAL A 1 95 ? 4.581 4.841 -5.320 1.00 90.94 95 VAL A CA 1
ATOM 774 C C . VAL A 1 95 ? 5.624 4.909 -4.204 1.00 90.94 95 VAL A C 1
ATOM 776 O O . VAL A 1 95 ? 6.400 3.972 -4.038 1.00 90.94 95 VAL A O 1
ATOM 779 N N . ILE A 1 96 ? 5.608 5.981 -3.404 1.00 89.56 96 ILE A N 1
ATOM 780 C CA . ILE A 1 96 ? 6.515 6.145 -2.258 1.00 89.56 96 ILE A CA 1
ATOM 781 C C . ILE A 1 96 ? 6.290 5.026 -1.236 1.00 89.56 96 ILE A C 1
ATOM 783 O O . ILE A 1 96 ? 7.247 4.402 -0.789 1.00 89.56 96 ILE A O 1
ATOM 787 N N . TYR A 1 97 ? 5.029 4.733 -0.912 1.00 90.19 97 TYR A N 1
ATOM 788 C CA . TYR A 1 97 ? 4.669 3.637 -0.013 1.00 90.19 97 TYR A CA 1
ATOM 789 C C . TYR A 1 97 ? 5.163 2.274 -0.519 1.00 90.19 97 TYR A C 1
ATOM 791 O O . TYR A 1 97 ? 5.743 1.502 0.240 1.00 90.19 97 TYR A O 1
ATOM 799 N N . SER A 1 98 ? 4.983 1.995 -1.810 1.00 89.62 98 SER A N 1
ATOM 800 C CA . SER A 1 98 ? 5.425 0.736 -2.424 1.00 89.62 98 SER A CA 1
ATOM 801 C C . SER A 1 98 ? 6.951 0.602 -2.406 1.00 89.62 98 SER A C 1
ATOM 803 O O . SER A 1 98 ? 7.474 -0.479 -2.144 1.00 89.62 98 SER A O 1
ATOM 805 N N . LYS A 1 99 ? 7.672 1.709 -2.630 1.00 88.00 99 LYS A N 1
ATOM 806 C CA . LYS A 1 99 ? 9.136 1.761 -2.527 1.00 88.00 99 LYS A CA 1
ATOM 807 C C . LYS A 1 99 ? 9.613 1.498 -1.096 1.00 88.00 99 LYS A C 1
ATOM 809 O O . LYS A 1 99 ? 10.478 0.653 -0.906 1.00 88.00 99 LYS A O 1
ATOM 814 N N . ASP A 1 100 ? 9.002 2.137 -0.100 1.00 88.56 100 ASP A N 1
ATOM 815 C CA . ASP A 1 100 ? 9.325 1.926 1.319 1.00 88.56 100 ASP A CA 1
ATOM 816 C C . ASP A 1 100 ? 9.079 0.470 1.761 1.00 88.56 100 ASP A C 1
ATOM 818 O O . ASP A 1 100 ? 9.905 -0.123 2.455 1.00 88.56 100 ASP A O 1
ATOM 822 N N . ILE A 1 101 ? 7.987 -0.156 1.305 1.00 87.00 101 ILE A N 1
ATOM 823 C CA . ILE A 1 101 ? 7.734 -1.586 1.545 1.00 87.00 101 ILE A CA 1
ATOM 824 C C . ILE A 1 101 ? 8.832 -2.460 0.932 1.00 87.00 101 ILE A C 1
ATOM 826 O O . ILE A 1 101 ? 9.318 -3.388 1.587 1.00 87.00 101 ILE A O 1
ATOM 830 N N . LEU A 1 102 ? 9.215 -2.192 -0.317 1.00 86.50 102 LEU A N 1
ATOM 831 C CA . LEU A 1 102 ? 10.254 -2.955 -1.003 1.00 86.50 102 LEU A CA 1
ATOM 832 C C . LEU A 1 102 ? 11.610 -2.809 -0.300 1.00 86.50 102 LEU A C 1
ATOM 834 O O . LEU A 1 102 ? 12.300 -3.800 -0.083 1.00 86.50 102 LEU A O 1
ATOM 838 N N . GLU A 1 103 ? 11.971 -1.595 0.116 1.00 84.56 103 GLU A N 1
ATOM 839 C CA . GLU A 1 103 ? 13.221 -1.314 0.830 1.00 84.56 103 GLU A CA 1
ATOM 840 C C . GLU A 1 103 ? 13.266 -1.988 2.210 1.00 84.56 103 GLU A C 1
ATOM 842 O O . GLU A 1 103 ? 14.299 -2.539 2.598 1.00 84.56 103 GLU A O 1
ATOM 847 N N . LYS A 1 104 ? 12.138 -2.009 2.934 1.00 84.69 104 LYS A N 1
ATOM 848 C CA . LYS A 1 104 ? 12.022 -2.673 4.243 1.00 84.69 104 LYS A CA 1
ATOM 849 C C . LYS A 1 104 ? 12.054 -4.192 4.150 1.00 84.69 104 LYS A C 1
ATOM 851 O O . LYS A 1 104 ? 12.668 -4.842 4.990 1.00 84.69 104 LYS A O 1
ATOM 856 N N . SER A 1 105 ? 11.370 -4.757 3.161 1.00 82.00 105 SER A N 1
ATOM 857 C CA . SER A 1 105 ? 11.305 -6.209 2.965 1.00 82.00 105 SER A CA 1
ATOM 858 C C . SER A 1 105 ? 12.553 -6.773 2.281 1.00 82.00 105 SER A C 1
ATOM 860 O O . SER A 1 105 ? 12.848 -7.953 2.456 1.00 82.00 105 SER A O 1
ATOM 862 N N . ARG A 1 106 ? 13.270 -5.948 1.498 1.00 75.50 106 ARG A N 1
ATOM 863 C CA . ARG A 1 106 ? 14.360 -6.340 0.581 1.00 75.50 106 ARG A CA 1
ATOM 864 C C . ARG A 1 106 ? 14.007 -7.532 -0.312 1.00 75.50 106 ARG A C 1
ATOM 866 O O . ARG A 1 106 ? 14.892 -8.256 -0.761 1.00 75.50 106 ARG A O 1
ATOM 873 N N . ASN A 1 107 ? 12.718 -7.752 -0.556 1.00 78.94 107 ASN A N 1
ATOM 874 C CA . ASN A 1 107 ? 12.231 -8.887 -1.317 1.00 78.94 107 ASN A CA 1
ATOM 875 C C . ASN A 1 107 ? 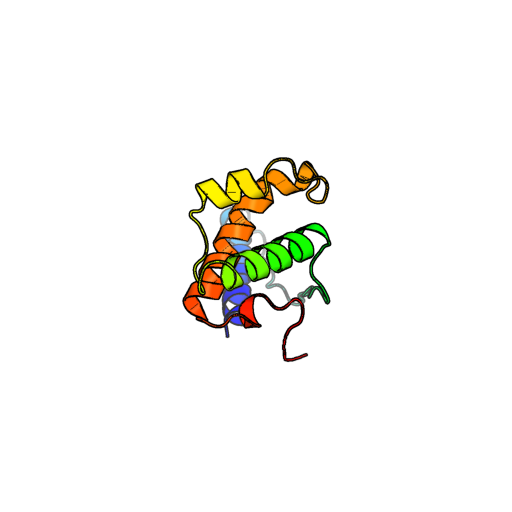11.248 -8.411 -2.383 1.00 78.94 107 ASN A C 1
ATOM 877 O O . ASN A 1 107 ? 10.290 -7.697 -2.094 1.00 78.94 107 ASN A O 1
ATOM 881 N N . VAL A 1 108 ? 11.472 -8.849 -3.620 1.00 81.50 108 VAL A N 1
ATOM 882 C CA . VAL A 1 108 ? 10.607 -8.548 -4.765 1.00 81.50 108 VAL A CA 1
ATOM 883 C C . VAL A 1 108 ? 9.181 -9.074 -4.579 1.00 81.50 108 VAL A C 1
ATOM 885 O O . VAL A 1 108 ? 8.258 -8.516 -5.169 1.00 81.50 108 VAL A O 1
ATOM 888 N N . THR A 1 109 ? 8.980 -10.087 -3.727 1.00 80.69 109 THR A N 1
ATOM 889 C CA . THR A 1 109 ? 7.644 -10.608 -3.390 1.00 80.69 109 THR A CA 1
ATOM 890 C C . THR A 1 109 ? 6.752 -9.566 -2.724 1.00 80.69 109 THR A C 1
ATOM 892 O O . THR A 1 109 ? 5.532 -9.675 -2.755 1.00 80.69 109 THR A O 1
ATOM 895 N N . ALA A 1 110 ? 7.331 -8.495 -2.175 1.00 78.94 110 ALA A N 1
ATOM 896 C CA . ALA A 1 110 ? 6.561 -7.388 -1.626 1.00 78.94 110 ALA A CA 1
ATOM 897 C C . ALA A 1 110 ? 5.845 -6.544 -2.703 1.00 78.94 110 ALA A C 1
ATOM 899 O O . ALA A 1 110 ? 4.966 -5.751 -2.374 1.00 78.94 110 ALA A O 1
ATOM 900 N N . LEU A 1 111 ? 6.204 -6.728 -3.979 1.00 81.25 111 LEU A N 1
ATOM 901 C CA . LEU A 1 111 ? 5.508 -6.182 -5.147 1.00 81.25 111 LEU A CA 1
ATOM 902 C C . LEU A 1 111 ? 4.658 -7.243 -5.868 1.00 81.25 111 LEU A C 1
ATOM 904 O O . LEU A 1 111 ? 4.310 -7.065 -7.038 1.00 81.25 111 LEU A O 1
ATOM 908 N N . ASP A 1 112 ? 4.344 -8.366 -5.220 1.00 83.19 112 ASP A N 1
ATOM 909 C CA . ASP A 1 112 ? 3.407 -9.327 -5.790 1.00 83.19 112 ASP A CA 1
ATOM 910 C C . ASP A 1 112 ? 1.965 -8.821 -5.680 1.00 83.19 112 ASP A C 1
ATOM 912 O O . ASP A 1 112 ? 1.575 -8.102 -4.761 1.00 83.19 112 ASP A O 1
ATOM 916 N N . GLN A 1 113 ? 1.154 -9.193 -6.670 1.00 79.31 113 GLN A N 1
ATOM 917 C CA . GLN A 1 113 ? -0.251 -8.783 -6.751 1.00 79.31 113 GLN A CA 1
ATOM 918 C C . GLN A 1 113 ? -1.141 -9.532 -5.751 1.00 79.31 113 GLN A C 1
ATOM 920 O O . GLN A 1 113 ? -2.258 -9.093 -5.476 1.00 79.31 113 GLN A O 1
ATOM 925 N N . HIS A 1 114 ? -0.644 -10.648 -5.216 1.00 80.31 114 HIS A N 1
ATOM 926 C CA . HIS A 1 114 ? -1.342 -11.514 -4.280 1.00 80.31 114 HIS A CA 1
ATOM 927 C C . HIS A 1 114 ? -0.494 -11.729 -3.033 1.00 80.31 114 HIS A C 1
ATOM 929 O O . HIS A 1 114 ? 0.730 -11.831 -3.106 1.00 80.31 114 HIS A O 1
ATOM 935 N N . LEU A 1 115 ? -1.169 -11.811 -1.890 1.00 80.62 115 LEU A N 1
ATOM 936 C CA . LEU A 1 115 ? -0.545 -12.203 -0.636 1.00 80.62 115 LEU A CA 1
AT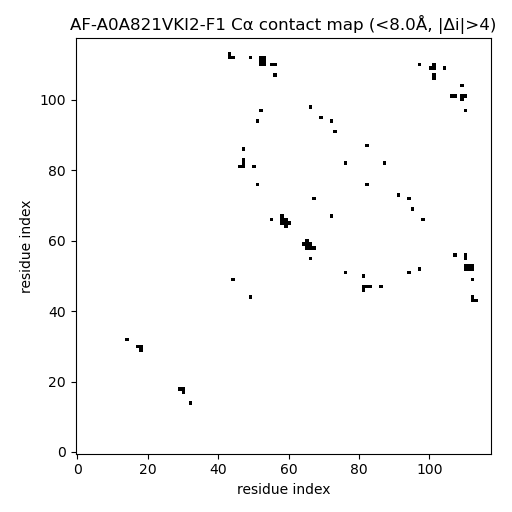OM 937 C C . LEU A 1 115 ? -0.277 -13.711 -0.654 1.00 80.62 115 LEU A C 1
ATOM 939 O O . LEU A 1 115 ? -1.006 -14.478 -1.279 1.00 80.62 115 LEU A O 1
ATOM 943 N N . SER A 1 116 ? 0.765 -14.137 0.054 1.00 79.56 116 SER A N 1
ATOM 944 C CA . SER A 1 116 ? 1.107 -15.555 0.212 1.00 79.56 116 SER A CA 1
ATOM 945 C C . SER A 1 116 ? 0.210 -16.297 1.211 1.00 79.56 116 SER A C 1
ATOM 947 O O . SER A 1 116 ? 0.391 -17.494 1.419 1.00 79.56 116 SER A O 1
ATOM 949 N N . PHE A 1 117 ? -0.725 -15.592 1.847 1.00 81.00 117 PHE A N 1
ATOM 950 C CA . PHE A 1 117 ? -1.631 -16.096 2.871 1.00 81.00 117 PHE A CA 1
ATOM 951 C C . PHE A 1 117 ? -3.041 -15.530 2.654 1.00 81.00 117 PHE A C 1
ATOM 953 O O . PHE A 1 117 ? -3.189 -14.486 2.012 1.00 81.00 117 PHE A O 1
ATOM 960 N N . ASP A 1 118 ? -4.037 -16.232 3.196 1.00 69.75 118 ASP A N 1
ATOM 961 C CA . ASP A 1 118 ? -5.454 -15.832 3.244 1.00 69.75 118 ASP A CA 1
ATOM 962 C C . ASP A 1 118 ? -5.767 -15.091 4.557 1.00 69.75 118 ASP A C 1
ATOM 964 O O . ASP A 1 118 ? -5.274 -15.544 5.621 1.00 69.75 118 ASP A O 1
#

Mean predicted aligned error: 8.35 Å

Radius of gyration: 20.13 Å; Cα contacts (8 Å, |Δi|>4): 49; chains: 1; bounding box: 45×39×51 Å

Solvent-accessible surface area (backbone atoms only — not comparable to full-atom values): 7604 Å² total; per-residue (Å²): 126,63,68,68,52,52,50,53,52,51,52,51,54,52,53,50,56,70,63,72,74,63,66,97,80,69,95,65,77,80,81,77,77,85,88,76,86,87,86,88,80,78,92,57,66,56,71,50,55,46,51,51,37,52,50,51,48,51,48,20,64,74,48,80,75,39,74,78,56,72,68,58,50,49,58,70,62,50,92,38,85,74,53,53,81,89,46,56,84,53,43,60,62,49,52,52,50,54,50,53,49,32,67,73,65,72,36,76,70,71,50,49,82,64,74,98,69,136